Protein AF-A0A377JI53-F1 (afdb_monomer_lite)

Radius of gyration: 11.84 Å; chains: 1; bounding box: 32×20×26 Å

Foldseek 3Di:
DDPPADPVQDPLNVVVVVVDDVPDDDDQDDPPDPCVVPDPRDDDDDPDDSVVVVVRVVVD

InterPro domains:
 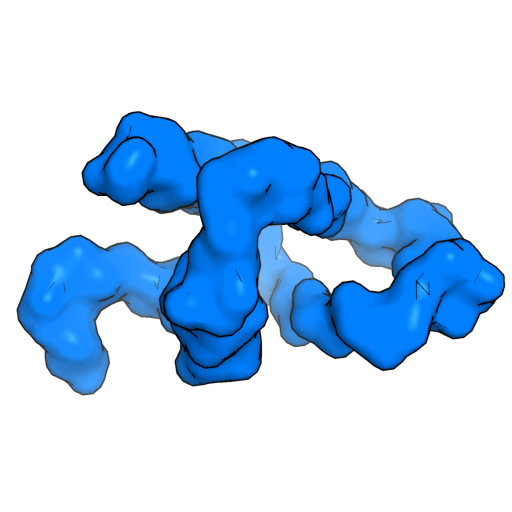 IPR007721 D-ribose pyranase RbsD/L-fucose mutarotase FucU [PF05025] (3-58)
  IPR023750 RbsD-like superfamily [G3DSA:3.40.1650.10] (1-59)
  IPR023750 RbsD-like superfamily [SSF102546] (1-58)
  IPR050443 RbsD/FucU L-fucose mutarotase [PTHR31690] (1-58)

Sequence (60 aa):
MLKGIHPAISPELLKTLAEMRHGDEIILSDAHFPTHLLHSNVSLRMASPLLRYLKVLRSF

Structure (mmCIF, N/CA/C/O backbone):
data_AF-A0A377JI53-F1
#
_entry.id   AF-A0A377JI53-F1
#
loop_
_atom_site.group_PDB
_atom_site.id
_atom_site.type_symbol
_atom_site.label_atom_id
_atom_site.label_alt_id
_atom_site.label_comp_id
_atom_site.label_asym_id
_atom_site.label_entity_id
_atom_site.label_seq_id
_atom_site.pdbx_PDB_ins_code
_atom_site.Cartn_x
_atom_site.Cartn_y
_atom_site.Cartn_z
_atom_site.occupancy
_atom_site.B_iso_or_equiv
_atom_site.auth_seq_id
_atom_site.auth_comp_id
_atom_site.auth_asym_id
_atom_site.auth_atom_id
_atom_site.pdbx_PDB_model_num
ATOM 1 N N . MET A 1 1 ? -13.125 -10.031 2.264 1.00 65.12 1 MET A N 1
ATOM 2 C CA . MET A 1 1 ? -12.873 -8.646 1.799 1.00 65.12 1 MET A CA 1
ATOM 3 C C . MET A 1 1 ? -12.989 -7.715 2.993 1.00 65.12 1 MET A C 1
ATOM 5 O O . MET A 1 1 ? -13.927 -7.881 3.764 1.00 65.12 1 MET A O 1
ATOM 9 N N . LEU A 1 2 ? -12.036 -6.798 3.177 1.00 77.88 2 LEU A N 1
ATOM 10 C CA . LEU A 1 2 ? -12.056 -5.835 4.284 1.00 77.88 2 LEU A CA 1
ATOM 11 C C . LEU A 1 2 ? -13.053 -4.707 3.976 1.00 77.88 2 LEU A C 1
ATOM 13 O O . LEU A 1 2 ? -13.134 -4.245 2.839 1.00 77.88 2 LEU A O 1
ATOM 17 N N . LYS A 1 3 ? -13.839 -4.280 4.972 1.00 80.62 3 LYS A N 1
ATOM 18 C CA . LYS A 1 3 ? -14.783 -3.163 4.811 1.00 80.62 3 LYS A CA 1
ATOM 19 C C . LYS A 1 3 ? -13.992 -1.859 4.658 1.00 80.62 3 LYS A C 1
ATOM 21 O O . LYS A 1 3 ? -13.110 -1.594 5.463 1.00 80.62 3 LYS A O 1
ATOM 26 N N . GLY A 1 4 ? -14.300 -1.071 3.627 1.00 80.75 4 GLY A N 1
ATOM 27 C CA . GLY A 1 4 ? -13.653 0.223 3.364 1.00 80.75 4 GLY A CA 1
ATOM 28 C C . GLY A 1 4 ? -12.348 0.165 2.560 1.00 80.75 4 GLY A C 1
ATOM 29 O O . GLY A 1 4 ? -11.887 1.205 2.107 1.00 80.75 4 GLY A O 1
ATOM 30 N N . ILE A 1 5 ? -11.780 -1.021 2.308 1.00 82.62 5 ILE A N 1
ATOM 31 C CA . ILE A 1 5 ? -10.546 -1.162 1.519 1.00 82.62 5 ILE A CA 1
ATOM 32 C C . ILE A 1 5 ? -10.884 -1.666 0.118 1.00 82.62 5 ILE A C 1
ATOM 34 O O . ILE A 1 5 ? -11.523 -2.707 -0.054 1.00 82.62 5 ILE A O 1
AT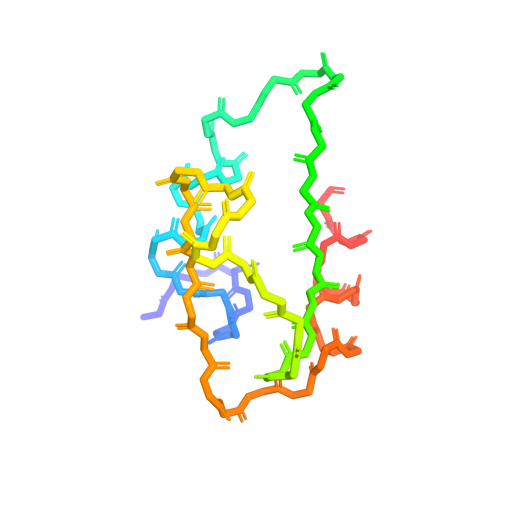OM 38 N N . HIS A 1 6 ? -10.443 -0.929 -0.902 1.00 82.81 6 HIS A N 1
ATOM 39 C CA . HIS A 1 6 ? -10.712 -1.288 -2.290 1.00 82.81 6 HIS A CA 1
ATOM 40 C C . HIS A 1 6 ? -10.005 -2.619 -2.649 1.00 82.81 6 HIS A C 1
ATOM 42 O O . HIS A 1 6 ? -8.796 -2.738 -2.448 1.00 82.81 6 HIS A O 1
ATOM 48 N N . PRO A 1 7 ? -10.678 -3.602 -3.285 1.00 82.69 7 PRO A N 1
ATOM 49 C CA . PRO A 1 7 ? -10.130 -4.946 -3.566 1.00 82.69 7 PRO A CA 1
ATOM 50 C C . PRO A 1 7 ? -8.972 -4.988 -4.581 1.00 82.69 7 PRO A C 1
ATOM 52 O O . PRO A 1 7 ? -8.489 -6.053 -4.964 1.00 82.69 7 PRO A O 1
ATOM 55 N N . ALA A 1 8 ? -8.542 -3.822 -5.061 1.00 82.50 8 ALA A N 1
ATOM 56 C CA . ALA A 1 8 ? -7.342 -3.693 -5.881 1.00 82.50 8 ALA A CA 1
ATOM 57 C C . ALA A 1 8 ? -6.066 -3.665 -5.026 1.00 82.50 8 ALA A C 1
ATOM 59 O O . ALA A 1 8 ? -4.994 -3.947 -5.561 1.00 82.50 8 ALA A O 1
ATOM 60 N N . ILE A 1 9 ? -6.177 -3.356 -3.729 1.00 83.69 9 ILE A N 1
ATOM 61 C CA . ILE A 1 9 ? -5.053 -3.413 -2.795 1.00 83.69 9 ILE A CA 1
ATOM 62 C C . ILE A 1 9 ? -4.845 -4.871 -2.382 1.00 83.69 9 ILE A C 1
ATOM 64 O O . ILE A 1 9 ? -5.751 -5.497 -1.828 1.00 83.69 9 ILE A O 1
ATOM 68 N N . SER A 1 10 ? -3.669 -5.420 -2.690 1.00 85.31 10 SER A N 1
ATOM 69 C CA . SER A 1 10 ? -3.259 -6.735 -2.197 1.00 85.31 10 SER A CA 1
ATOM 70 C C . SER A 1 10 ? -2.857 -6.656 -0.719 1.00 85.31 10 SER A C 1
ATOM 72 O O . SER A 1 10 ? -2.470 -5.581 -0.256 1.00 85.31 10 SER A O 1
ATOM 74 N N . PRO A 1 11 ? -2.922 -7.767 0.034 1.00 86.56 11 PRO A N 1
ATOM 75 C CA . PRO A 1 11 ? -2.455 -7.800 1.420 1.00 86.56 11 PRO A CA 1
ATOM 76 C C . PRO A 1 11 ? -1.018 -7.285 1.586 1.00 86.56 11 PRO A C 1
ATOM 78 O O . PRO A 1 11 ? -0.742 -6.547 2.529 1.00 86.56 11 PRO A O 1
ATOM 81 N N . GLU A 1 12 ? -0.127 -7.600 0.644 1.00 85.69 12 GLU A N 1
ATOM 82 C CA . GLU A 1 12 ? 1.269 -7.154 0.651 1.00 85.69 12 GLU A CA 1
ATOM 83 C C . GLU A 1 12 ? 1.378 -5.638 0.469 1.00 85.69 12 GLU A C 1
ATOM 85 O O . GLU A 1 12 ? 2.082 -4.984 1.230 1.00 85.69 12 GLU A O 1
ATOM 90 N N . LEU A 1 13 ? 0.636 -5.059 -0.486 1.00 85.06 13 LEU A N 1
ATOM 91 C CA . LEU A 1 13 ? 0.619 -3.608 -0.688 1.00 85.06 13 LEU A CA 1
ATOM 92 C C . LEU A 1 13 ? 0.022 -2.886 0.526 1.00 85.06 13 LEU A C 1
ATOM 94 O O . LEU A 1 13 ? 0.530 -1.844 0.923 1.00 85.06 13 LEU A O 1
ATOM 98 N N . LEU A 1 14 ? -1.034 -3.437 1.131 1.00 86.94 14 LEU A N 1
ATOM 99 C CA . LEU A 1 14 ? -1.629 -2.864 2.339 1.00 86.94 14 LEU A CA 1
ATOM 100 C C . LEU A 1 14 ? -0.635 -2.866 3.504 1.00 86.94 14 LEU A C 1
ATOM 102 O O . LEU A 1 14 ? -0.553 -1.878 4.228 1.00 86.94 14 LEU A O 1
ATOM 106 N N . LYS A 1 15 ? 0.132 -3.950 3.663 1.00 88.31 15 LYS A N 1
ATOM 107 C CA . LYS A 1 15 ? 1.198 -4.032 4.663 1.00 88.31 15 LYS A CA 1
ATOM 108 C C . LYS A 1 15 ? 2.267 -2.967 4.411 1.00 88.31 15 LYS A C 1
ATOM 110 O O . LYS A 1 15 ? 2.585 -2.228 5.333 1.00 88.31 15 LYS A O 1
ATOM 115 N N . THR A 1 16 ? 2.758 -2.841 3.176 1.00 87.94 16 THR A N 1
ATOM 116 C CA . THR A 1 16 ? 3.746 -1.811 2.821 1.00 87.94 16 THR A CA 1
ATOM 117 C C . THR A 1 16 ? 3.223 -0.410 3.134 1.00 87.94 16 THR A C 1
ATOM 119 O O . THR A 1 16 ? 3.912 0.350 3.798 1.00 87.94 16 THR A O 1
ATOM 122 N N . LEU A 1 17 ? 1.984 -0.086 2.745 1.00 86.12 17 LEU A N 1
ATOM 123 C CA . LEU A 1 17 ? 1.367 1.213 3.048 1.00 86.12 17 LEU A CA 1
ATOM 124 C C . LEU A 1 17 ? 1.209 1.464 4.556 1.00 86.12 17 LEU A C 1
ATOM 126 O O . LEU A 1 17 ? 1.328 2.602 4.992 1.00 86.12 17 LEU A O 1
ATOM 130 N N . ALA A 1 18 ? 0.945 0.424 5.350 1.00 88.31 18 ALA A N 1
ATOM 131 C CA . ALA A 1 18 ? 0.838 0.537 6.805 1.00 88.31 18 ALA A CA 1
ATOM 132 C C . ALA A 1 18 ? 2.201 0.715 7.501 1.00 88.31 18 ALA A C 1
ATOM 134 O O . ALA A 1 18 ? 2.257 1.261 8.600 1.00 88.31 18 ALA A O 1
ATOM 135 N N . GLU A 1 19 ? 3.285 0.241 6.882 1.00 90.62 19 GLU A N 1
ATOM 136 C CA . GLU A 1 19 ? 4.661 0.390 7.374 1.00 90.62 19 GLU A CA 1
ATOM 137 C C . GLU A 1 19 ? 5.306 1.719 6.938 1.00 90.62 19 GLU A C 1
ATOM 139 O O . GLU A 1 19 ? 6.261 2.164 7.577 1.00 90.62 19 GLU A O 1
ATOM 144 N N . MET A 1 20 ? 4.776 2.368 5.892 1.00 88.25 20 MET A N 1
ATOM 145 C CA . MET A 1 20 ? 5.250 3.668 5.410 1.00 88.25 20 MET A CA 1
ATOM 146 C C . MET A 1 20 ? 5.045 4.775 6.454 1.00 88.25 20 MET A C 1
ATOM 148 O O . MET A 1 20 ? 3.971 4.939 7.039 1.00 88.25 20 MET A O 1
ATOM 152 N N . ARG A 1 21 ? 6.084 5.581 6.660 1.00 89.62 21 ARG A N 1
ATOM 153 C CA . ARG A 1 21 ? 6.096 6.763 7.527 1.00 89.62 21 ARG A CA 1
ATOM 154 C C . ARG A 1 21 ? 5.887 8.033 6.705 1.00 89.62 21 ARG A C 1
ATOM 156 O O . ARG A 1 21 ? 5.965 8.039 5.480 1.00 89.62 21 ARG A O 1
ATOM 163 N N . HIS A 1 22 ? 5.636 9.148 7.389 1.00 88.81 22 HIS A N 1
ATOM 164 C CA . HIS A 1 22 ? 5.559 10.443 6.719 1.00 88.81 22 HIS A CA 1
ATOM 165 C C . HIS A 1 22 ? 6.910 10.780 6.069 1.00 88.81 22 HIS A C 1
ATOM 167 O O . HIS A 1 22 ? 7.914 10.889 6.772 1.00 88.81 22 HIS A O 1
ATOM 173 N N . GLY A 1 23 ? 6.913 10.931 4.744 1.00 86.19 23 GLY A N 1
ATOM 174 C CA . GLY A 1 23 ? 8.120 11.138 3.942 1.00 86.19 23 GLY A CA 1
ATOM 175 C C . GLY A 1 23 ? 8.600 9.899 3.180 1.00 86.19 23 GLY A C 1
ATOM 176 O O . GLY A 1 23 ? 9.475 10.044 2.334 1.00 86.19 23 GLY A O 1
ATOM 177 N N . ASP A 1 24 ? 8.023 8.717 3.423 1.00 86.88 24 ASP A N 1
ATOM 178 C CA . ASP A 1 24 ? 8.309 7.537 2.606 1.00 86.88 24 ASP A CA 1
ATOM 179 C C . ASP A 1 24 ? 7.587 7.632 1.258 1.00 86.88 24 ASP A C 1
ATOM 181 O O . ASP A 1 24 ? 6.427 8.046 1.167 1.00 86.88 24 ASP A O 1
ATOM 185 N N . GLU A 1 25 ? 8.273 7.207 0.200 1.00 85.00 25 GLU A N 1
ATOM 186 C CA . GLU A 1 25 ? 7.771 7.264 -1.169 1.00 85.00 25 GLU A CA 1
ATOM 18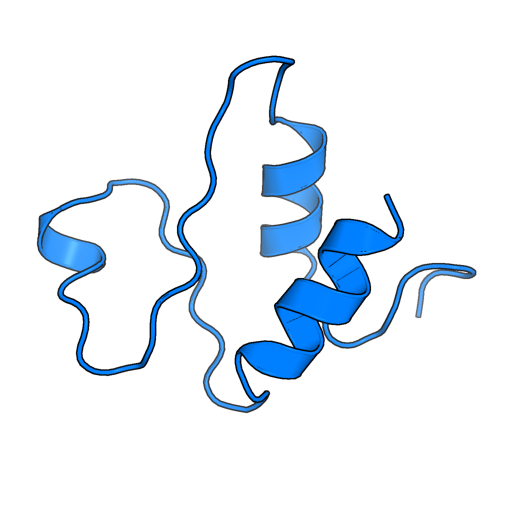7 C C . GLU A 1 25 ? 7.468 5.866 -1.708 1.00 85.00 25 GLU A C 1
ATOM 189 O O . GLU A 1 25 ? 8.146 4.883 -1.406 1.00 85.00 25 GLU A O 1
ATOM 194 N N . ILE A 1 26 ? 6.440 5.784 -2.550 1.00 86.25 26 ILE A N 1
ATOM 195 C CA . ILE A 1 26 ? 6.076 4.568 -3.270 1.00 86.25 26 ILE A CA 1
ATOM 196 C C . ILE A 1 26 ? 6.013 4.865 -4.763 1.00 86.25 26 ILE A C 1
ATOM 198 O O . ILE A 1 26 ? 5.364 5.816 -5.202 1.00 86.25 26 ILE A O 1
ATOM 202 N N . ILE A 1 27 ? 6.672 4.026 -5.556 1.00 84.19 27 ILE A N 1
ATOM 203 C CA . ILE A 1 27 ? 6.678 4.148 -7.012 1.00 84.19 27 ILE A CA 1
ATOM 204 C C . ILE A 1 27 ? 5.663 3.167 -7.589 1.00 84.19 27 ILE A C 1
ATOM 206 O O . ILE A 1 27 ? 5.803 1.950 -7.474 1.00 84.19 27 ILE A O 1
ATOM 210 N N . LEU A 1 28 ? 4.647 3.708 -8.255 1.00 84.62 28 LEU A N 1
ATOM 211 C CA . LEU A 1 28 ? 3.741 2.924 -9.083 1.00 84.62 28 LEU A CA 1
ATOM 212 C C . LEU A 1 28 ? 4.315 2.845 -10.497 1.00 84.62 28 LEU A C 1
ATOM 214 O O . LEU A 1 28 ? 4.416 3.859 -11.184 1.00 84.62 28 LEU A O 1
ATOM 218 N N . SER A 1 29 ? 4.682 1.643 -10.928 1.00 82.75 29 SER A N 1
ATOM 219 C CA . SER A 1 29 ? 5.332 1.407 -12.218 1.00 82.75 29 SER A CA 1
ATOM 220 C C . SER A 1 29 ? 4.630 0.317 -13.027 1.00 82.75 29 SER A C 1
ATOM 222 O O . SER A 1 29 ? 3.872 -0.489 -12.485 1.00 82.75 29 SER A O 1
ATOM 224 N N . ASP A 1 30 ? 4.824 0.340 -14.345 1.00 83.50 30 ASP A N 1
ATOM 225 C CA . ASP A 1 30 ? 4.266 -0.664 -15.248 1.00 83.50 30 ASP A CA 1
ATOM 226 C C . ASP A 1 30 ? 5.146 -1.926 -15.319 1.00 83.50 30 ASP A C 1
ATOM 228 O O . ASP A 1 30 ? 6.152 -2.056 -14.623 1.00 83.50 30 ASP A O 1
ATOM 232 N N . ALA A 1 31 ? 4.755 -2.873 -16.173 1.00 81.75 31 ALA A N 1
ATOM 233 C CA . ALA A 1 31 ? 5.465 -4.138 -16.339 1.00 81.75 31 ALA A CA 1
ATOM 234 C C . ALA A 1 31 ? 6.860 -4.009 -16.990 1.00 81.75 31 ALA A C 1
ATOM 236 O O . ALA A 1 31 ? 7.629 -4.965 -16.932 1.00 81.75 31 ALA A O 1
ATOM 237 N N . HIS A 1 32 ? 7.190 -2.875 -17.614 1.00 83.56 32 HIS A N 1
ATOM 238 C CA . HIS A 1 32 ? 8.472 -2.648 -18.290 1.00 83.56 32 HIS A CA 1
ATOM 239 C C . HIS A 1 32 ? 9.498 -1.934 -17.403 1.00 83.56 32 HIS A C 1
ATOM 241 O O . HIS A 1 32 ? 10.681 -1.896 -17.742 1.00 83.56 32 HIS A O 1
ATOM 247 N N . PHE A 1 33 ? 9.078 -1.368 -16.270 1.00 83.56 33 PHE A N 1
ATOM 248 C CA . PHE A 1 33 ? 10.000 -0.732 -15.338 1.00 83.56 33 PHE A CA 1
ATOM 249 C C . PHE A 1 33 ? 10.860 -1.785 -14.610 1.00 83.56 33 PHE A C 1
ATOM 251 O O . PHE A 1 33 ? 10.319 -2.762 -14.083 1.00 83.56 33 PHE A O 1
ATOM 258 N N . PRO A 1 34 ? 12.191 -1.602 -14.516 1.00 84.44 34 PRO A N 1
ATOM 259 C CA . PRO A 1 34 ? 13.105 -2.587 -13.934 1.00 84.44 34 PRO A CA 1
ATOM 260 C C . PRO A 1 34 ? 13.082 -2.570 -12.392 1.00 84.44 34 PRO A C 1
ATOM 262 O O . PRO A 1 34 ? 14.104 -2.376 -11.734 1.00 84.44 34 PRO A O 1
ATOM 265 N N . THR A 1 35 ? 11.908 -2.789 -11.793 1.00 84.25 35 THR A N 1
ATOM 266 C CA . THR A 1 35 ? 11.673 -2.766 -10.337 1.00 84.25 35 THR A CA 1
ATOM 267 C C . THR A 1 35 ? 12.639 -3.661 -9.563 1.00 84.25 35 THR A C 1
ATOM 269 O O . THR A 1 35 ? 13.235 -3.203 -8.594 1.00 84.25 35 THR A O 1
ATOM 272 N N . HIS A 1 36 ? 12.843 -4.896 -10.023 1.00 81.25 36 HIS A N 1
ATOM 273 C CA . HIS A 1 36 ? 13.683 -5.903 -9.363 1.00 81.25 36 HIS A CA 1
ATOM 274 C C . HIS A 1 36 ? 15.177 -5.570 -9.339 1.00 81.25 36 HIS A C 1
ATOM 276 O O . HIS A 1 36 ? 15.909 -6.140 -8.537 1.00 81.25 36 HIS A O 1
ATOM 282 N N . LEU A 1 37 ? 15.642 -4.685 -10.226 1.00 82.31 37 LEU A N 1
ATOM 283 C CA . LEU A 1 37 ? 17.047 -4.271 -10.269 1.00 82.31 37 LEU A CA 1
ATOM 284 C C . LEU A 1 37 ? 17.310 -3.054 -9.379 1.00 82.31 37 LEU A C 1
ATOM 286 O O . LEU A 1 37 ? 18.432 -2.860 -8.926 1.00 82.31 37 LEU A O 1
ATOM 290 N N . LEU A 1 38 ? 16.285 -2.227 -9.160 1.00 81.12 38 LEU A N 1
ATOM 291 C CA . LEU A 1 38 ? 16.421 -0.921 -8.518 1.00 81.12 38 LEU A CA 1
ATOM 292 C C . LEU A 1 38 ? 15.897 -0.892 -7.076 1.00 81.12 38 LEU A C 1
ATOM 294 O O . LEU A 1 38 ? 16.295 -0.016 -6.315 1.00 81.12 38 LEU A O 1
ATOM 298 N N . HIS A 1 39 ? 15.013 -1.818 -6.691 1.00 80.75 39 HIS A N 1
ATOM 2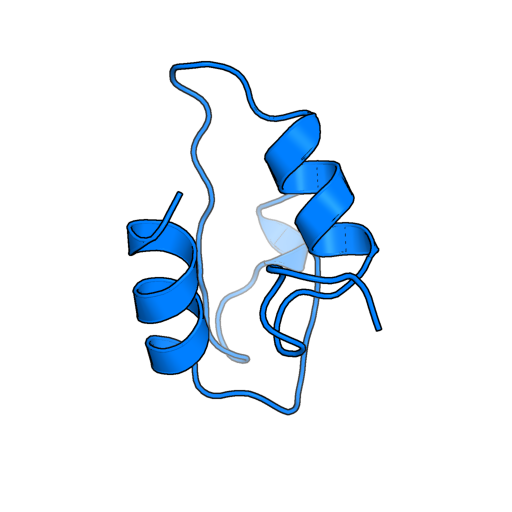99 C CA . HIS A 1 39 ? 14.325 -1.773 -5.401 1.00 80.75 39 HIS A CA 1
ATOM 300 C C . HIS A 1 39 ? 14.255 -3.152 -4.740 1.00 80.75 39 HIS A C 1
ATOM 302 O O . HIS A 1 39 ? 13.952 -4.152 -5.385 1.00 80.75 39 HIS A O 1
ATOM 308 N N . SER A 1 40 ? 14.469 -3.189 -3.423 1.00 75.81 40 SER A N 1
ATOM 309 C CA . SER A 1 40 ? 14.445 -4.427 -2.628 1.00 75.81 40 SER A CA 1
ATOM 310 C C . SER A 1 40 ? 13.036 -4.866 -2.209 1.00 75.81 40 SER A C 1
ATOM 312 O O . SER A 1 40 ? 12.824 -6.039 -1.920 1.00 75.81 40 SER A O 1
ATOM 314 N N . ASN A 1 41 ? 12.067 -3.943 -2.179 1.00 76.50 41 ASN A N 1
ATOM 315 C CA . ASN A 1 41 ? 10.670 -4.216 -1.833 1.00 76.50 41 ASN A CA 1
ATOM 316 C C . ASN A 1 41 ? 9.789 -4.019 -3.070 1.00 76.50 41 ASN A C 1
ATOM 318 O O . ASN A 1 41 ? 9.422 -2.894 -3.406 1.00 76.50 41 ASN A O 1
ATOM 322 N N . VAL A 1 42 ? 9.462 -5.116 -3.757 1.00 71.94 42 VAL A N 1
ATOM 323 C CA . VAL A 1 42 ? 8.661 -5.099 -4.988 1.00 71.94 42 VAL A CA 1
ATOM 324 C C . VAL A 1 42 ? 7.369 -5.882 -4.772 1.00 71.94 42 VAL A C 1
ATOM 326 O O . VAL A 1 42 ? 7.394 -7.082 -4.514 1.00 71.94 42 VAL A O 1
ATOM 329 N N . SER A 1 43 ? 6.228 -5.204 -4.909 1.00 71.62 43 SER A N 1
ATOM 330 C CA . SER A 1 43 ? 4.902 -5.830 -4.920 1.00 71.62 43 SER A CA 1
ATOM 331 C C . SER A 1 43 ? 4.366 -5.830 -6.351 1.00 71.62 43 SER A C 1
ATOM 333 O O . SER A 1 43 ? 4.013 -4.782 -6.892 1.00 71.62 43 SER A O 1
ATOM 335 N N . LEU A 1 44 ? 4.354 -6.999 -7.000 1.00 63.78 44 LEU A N 1
ATOM 336 C CA . LEU A 1 44 ? 3.891 -7.148 -8.383 1.00 63.78 44 LEU A CA 1
ATOM 337 C C . LEU A 1 44 ? 2.397 -7.458 -8.434 1.00 63.78 44 LEU A C 1
ATOM 339 O O . LEU A 1 44 ? 1.918 -8.387 -7.781 1.00 63.78 44 LEU A O 1
ATOM 343 N N . ARG A 1 45 ? 1.657 -6.757 -9.300 1.00 67.44 45 ARG A N 1
ATOM 344 C CA . ARG A 1 45 ? 0.278 -7.129 -9.638 1.00 67.44 45 ARG A CA 1
ATOM 345 C C . ARG A 1 45 ? 0.023 -6.990 -11.133 1.00 67.44 45 ARG A C 1
ATOM 347 O O . ARG A 1 45 ? 0.071 -5.900 -11.683 1.00 67.44 45 ARG A O 1
ATOM 354 N N . MET A 1 46 ? -0.299 -8.111 -11.772 1.00 55.62 46 MET A N 1
ATOM 355 C CA . MET A 1 46 ? -0.435 -8.221 -13.232 1.00 55.62 46 MET A CA 1
ATOM 356 C C . MET A 1 46 ? -1.792 -7.729 -13.779 1.00 55.62 46 MET A C 1
ATOM 358 O O . MET A 1 46 ? -1.920 -7.499 -14.973 1.00 55.62 46 MET A O 1
ATOM 362 N N . ALA A 1 47 ? -2.826 -7.587 -12.938 1.00 60.28 47 ALA A N 1
ATOM 363 C CA . ALA A 1 47 ? -4.220 -7.580 -13.413 1.00 60.28 47 ALA A CA 1
ATOM 364 C C . ALA A 1 47 ? -4.971 -6.235 -13.332 1.00 60.28 47 ALA A C 1
ATOM 366 O O . ALA A 1 47 ? -6.133 -6.165 -13.733 1.00 60.28 47 ALA A O 1
ATOM 367 N N . SER A 1 48 ? -4.376 -5.167 -12.794 1.00 65.62 48 SER A N 1
ATOM 368 C CA . SER A 1 48 ? -5.087 -3.893 -12.576 1.00 65.62 48 SER A CA 1
ATOM 369 C C . SER A 1 48 ? -4.344 -2.701 -13.178 1.00 65.62 48 SER A C 1
ATOM 371 O O . SER A 1 48 ? -3.165 -2.536 -12.879 1.00 65.62 48 SER A O 1
ATOM 373 N N . PRO A 1 49 ? -5.026 -1.826 -13.948 1.00 72.06 49 PRO A N 1
ATOM 374 C CA . PRO A 1 49 ? -4.415 -0.612 -14.483 1.00 72.06 49 PRO A CA 1
ATOM 375 C C . PRO A 1 49 ? -3.845 0.282 -13.374 1.00 72.06 49 PRO A C 1
ATOM 377 O O . PRO A 1 49 ? -4.514 0.496 -12.359 1.00 72.06 49 PRO A O 1
ATOM 380 N N . LEU A 1 50 ? -2.670 0.879 -13.604 1.00 71.81 50 LEU A N 1
ATOM 381 C C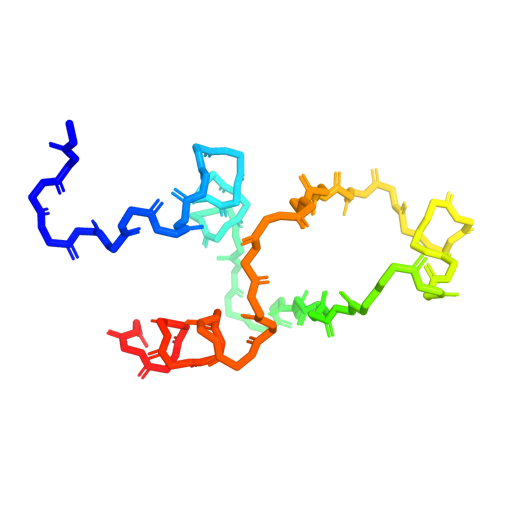A . LEU A 1 50 ? -2.003 1.817 -12.681 1.00 71.81 50 LEU A CA 1
ATOM 382 C C . LEU A 1 50 ? -2.922 2.945 -12.194 1.00 71.81 50 LEU A C 1
ATOM 384 O O . LEU A 1 50 ? -2.923 3.303 -11.017 1.00 71.81 50 LEU A O 1
ATOM 388 N N . LEU A 1 51 ? -3.789 3.448 -13.076 1.00 70.38 51 LEU A N 1
ATOM 389 C CA . LEU A 1 51 ? -4.754 4.497 -12.748 1.00 70.38 51 LEU A CA 1
ATOM 390 C C . LEU A 1 51 ? -5.706 4.100 -11.607 1.00 70.38 51 LEU A C 1
ATOM 392 O O . LEU A 1 51 ? -6.169 4.955 -10.849 1.00 70.38 51 LEU A O 1
ATOM 396 N N . ARG A 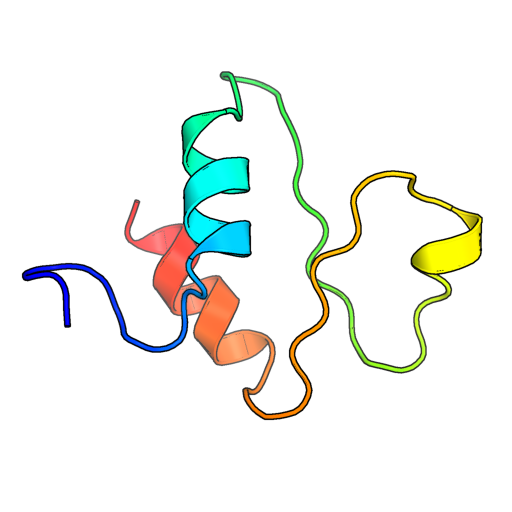1 52 ? -5.999 2.803 -11.462 1.00 70.44 52 ARG A N 1
ATOM 397 C CA . ARG A 1 52 ? -6.856 2.296 -10.388 1.00 70.44 52 ARG A CA 1
ATOM 398 C C . ARG A 1 52 ? -6.167 2.404 -9.030 1.00 70.44 52 ARG A C 1
ATOM 400 O O . ARG A 1 52 ? -6.841 2.716 -8.057 1.00 70.44 52 ARG A O 1
ATOM 407 N N . TYR A 1 53 ? -4.849 2.220 -8.978 1.00 75.50 53 TYR A N 1
ATOM 408 C CA . TYR A 1 53 ? -4.058 2.412 -7.762 1.00 75.50 53 TYR A CA 1
ATOM 409 C C . TYR A 1 53 ? -3.949 3.882 -7.380 1.00 75.50 53 TYR A C 1
ATOM 411 O O . TYR A 1 53 ? -4.175 4.208 -6.223 1.00 75.50 53 TYR A O 1
ATOM 419 N N . LEU A 1 54 ? -3.720 4.782 -8.341 1.00 76.69 54 LEU A N 1
ATOM 420 C CA . LEU A 1 54 ? -3.666 6.224 -8.069 1.00 76.69 54 LEU A CA 1
ATOM 421 C C . LEU A 1 54 ? -4.964 6.761 -7.455 1.00 76.69 54 LEU A C 1
ATOM 423 O O . LEU A 1 54 ? -4.925 7.537 -6.504 1.00 76.69 54 LEU A O 1
ATOM 427 N N . LYS A 1 55 ? -6.123 6.330 -7.970 1.00 73.44 55 LYS A N 1
ATOM 428 C CA . LYS A 1 55 ? -7.426 6.710 -7.396 1.00 73.44 55 LYS A CA 1
ATOM 429 C C . LYS A 1 55 ? -7.606 6.189 -5.973 1.00 73.44 55 LYS A C 1
ATOM 431 O O . LYS A 1 55 ? -8.224 6.861 -5.160 1.00 73.44 55 LYS A O 1
ATOM 436 N N . VAL A 1 56 ? -7.086 4.997 -5.698 1.00 73.12 56 VAL A N 1
ATOM 437 C CA . VAL A 1 56 ? -7.187 4.359 -4.389 1.00 73.12 56 VAL A CA 1
ATOM 438 C C . VAL A 1 56 ? -6.232 5.013 -3.387 1.00 73.12 56 VAL A C 1
ATOM 440 O O . VAL A 1 56 ? -6.679 5.359 -2.305 1.00 73.12 56 VAL A O 1
ATOM 443 N N . LEU A 1 57 ? -4.972 5.269 -3.755 1.00 77.25 57 LEU A N 1
ATOM 444 C CA . LEU A 1 57 ? -3.984 5.932 -2.892 1.00 77.25 57 LEU A CA 1
ATOM 445 C C . LEU A 1 57 ? -4.362 7.374 -2.545 1.00 77.25 57 LEU A C 1
ATOM 447 O O . LEU A 1 57 ? -4.136 7.798 -1.425 1.00 77.25 57 LEU A O 1
ATOM 451 N N . ARG A 1 58 ? -4.992 8.114 -3.467 1.00 76.00 58 ARG A N 1
ATOM 452 C CA . ARG A 1 58 ? -5.509 9.467 -3.182 1.00 76.00 58 ARG A CA 1
ATOM 453 C C . ARG A 1 58 ? -6.670 9.503 -2.184 1.00 76.00 58 ARG A C 1
ATOM 455 O O . ARG A 1 58 ? -7.070 10.587 -1.782 1.00 76.00 58 ARG A O 1
ATOM 462 N N . SER A 1 59 ? -7.261 8.353 -1.869 1.00 69.06 59 SER A N 1
ATOM 463 C CA . SER A 1 59 ? -8.367 8.247 -0.918 1.00 69.06 59 SER A CA 1
ATOM 464 C C . SER A 1 59 ? -7.901 7.969 0.519 1.00 69.06 59 SER A C 1
ATOM 466 O O . SER A 1 59 ? -8.768 7.836 1.385 1.00 69.06 59 SER A O 1
ATOM 468 N N . PHE A 1 60 ? -6.590 7.834 0.750 1.00 63.03 60 PHE A N 1
ATOM 469 C CA . PHE A 1 60 ? -5.978 7.669 2.072 1.00 63.03 60 PHE A CA 1
ATOM 470 C C . PHE A 1 60 ? -5.387 8.983 2.579 1.00 63.03 60 PHE A C 1
ATOM 472 O O . PHE A 1 60 ? -4.987 9.816 1.733 1.00 63.03 60 PHE A O 1
#

Secondary structure (DSSP, 8-state):
--TTS-TTS-HHHHHHHHHPPTT-------TTS-HHHH-S-----SSS-HHHHHHHHTT-

pLDDT: mean 79.27, std 8.09, range [55.62, 90.62]

Organism: Haemophilus parainfluenzae (NCBI:txid729)